Protein AF-A0A3B8QAI0-F1 (afdb_monomer_lite)

Radius of gyration: 18.41 Å; chains: 1; bounding box: 46×29×52 Å

Sequence (180 aa):
VVPTPAHDTVGGPPAALEAAANTSLQLIPGIEVSSTHEGAEYHILGYFVDPQSDAIQAHGRHAVGGRESRMDQMVDRLRRQGLLIEMSDVLDAAGPDRSAIARPHLARALVVKGHASSVVDAFDRLIGDGHPAYVPTGLATPEEAIGLILEAGGTPVWAHPPMHVLTRLLPTFIGAGLKG

Secondary structure (DSSP, 8-state):
-EEEEEETB-S--HHHHHHHTTSSPPEEEEEEEEEEETTEEEEEEEES--TT-HHHHHHHHHHHHHHHHHHHHHHHHHHHTT----HHHHHHHH-TT-SS--HHHHHHHHHHTTS-SSHHHHIIIIISTTSTT-----PBPHHHHHHHHHHTT-EEEEES--HHHHHHHHHHHHHHT---

Foldseek 3Di:
DDEAADELAWDHDVVVVVVCVPDPDDYWIKYWAWADDPRDIWIKIWTNFARPFPLSVVSSVCLQVLQLVLVQQLQVQCVVVVQPDDVVLLVVQCDDPHPHGDLLSVLSSCCVSVVAVHSVRCQVARAHPPHRSDDDSPGHHLLVVLVSSVSRVTAIETPPDDPVCCVVCVVVNVVSPHDD

pLDDT: mean 88.11, std 11.82, range [47.5, 98.12]

Structure (mmCIF, N/CA/C/O backbone):
data_AF-A0A3B8QAI0-F1
#
_entry.id   AF-A0A3B8QAI0-F1
#
loop_
_atom_site.group_PDB
_atom_site.id
_atom_site.type_symbol
_atom_site.label_atom_id
_atom_site.label_alt_id
_atom_site.label_comp_id
_atom_site.label_asym_id
_atom_site.label_entity_id
_atom_site.label_seq_id
_atom_site.pdbx_PDB_ins_code
_atom_site.Cartn_x
_atom_site.Cartn_y
_atom_site.Cartn_z
_atom_site.occupancy
_atom_site.B_iso_or_equiv
_atom_site.auth_seq_id
_atom_site.auth_comp_id
_atom_site.auth_asym_id
_atom_site.auth_atom_id
_atom_site.pdbx_PDB_model_num
ATOM 1 N N . VAL A 1 1 ? -3.763 10.019 22.043 1.00 53.78 1 VAL A N 1
ATOM 2 C CA . VAL A 1 1 ? -3.902 8.696 21.407 1.00 53.78 1 VAL A CA 1
ATOM 3 C C . VAL A 1 1 ? -3.340 8.801 20.004 1.00 53.78 1 VAL A C 1
ATOM 5 O O . VAL A 1 1 ? -3.741 9.724 19.304 1.00 53.78 1 VAL A O 1
ATOM 8 N N . VAL A 1 2 ? -2.373 7.964 19.635 1.00 47.50 2 VAL A N 1
ATOM 9 C CA . VAL A 1 2 ? -1.714 8.030 18.319 1.00 47.50 2 VAL A CA 1
ATOM 10 C C . VAL A 1 2 ? -2.082 6.774 17.524 1.00 47.50 2 VAL A C 1
ATOM 12 O O . VAL A 1 2 ? -1.787 5.671 17.990 1.00 47.50 2 VAL A O 1
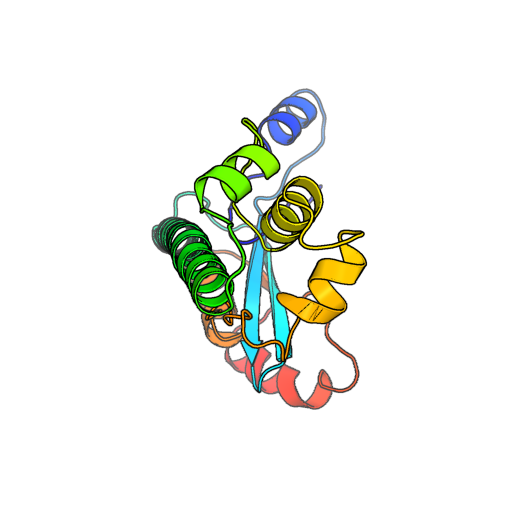ATOM 15 N N . PRO A 1 3 ? -2.753 6.907 16.367 1.00 52.88 3 PRO A N 1
ATOM 16 C CA . PRO A 1 3 ? -2.982 5.786 15.470 1.00 52.88 3 PRO A CA 1
ATOM 17 C C . PRO A 1 3 ? -1.701 5.456 14.695 1.00 52.88 3 PRO A C 1
ATOM 19 O O . PRO A 1 3 ? -1.033 6.355 14.189 1.00 52.88 3 PRO A O 1
ATOM 22 N N . THR A 1 4 ? -1.378 4.169 14.572 1.00 51.38 4 THR A N 1
ATOM 23 C CA . THR A 1 4 ? -0.242 3.685 13.767 1.00 51.38 4 THR A CA 1
ATOM 24 C C . THR A 1 4 ? -0.710 2.662 12.726 1.00 51.38 4 THR A C 1
ATOM 26 O O . THR A 1 4 ? -0.396 1.477 12.860 1.00 51.38 4 THR A O 1
ATOM 29 N N . PRO A 1 5 ? -1.520 3.066 11.734 1.00 54.25 5 PRO A N 1
ATOM 30 C CA . PRO A 1 5 ? -1.862 2.188 10.628 1.00 54.25 5 PRO A CA 1
ATOM 31 C C . PRO A 1 5 ? -0.608 1.920 9.790 1.00 54.25 5 PRO A C 1
ATOM 33 O O . PRO A 1 5 ? 0.120 2.846 9.429 1.00 54.25 5 PRO A O 1
ATOM 36 N N . ALA A 1 6 ? -0.334 0.645 9.532 1.00 59.66 6 ALA A N 1
ATOM 37 C CA . ALA A 1 6 ? 0.696 0.204 8.603 1.00 59.66 6 ALA A CA 1
ATOM 38 C C . ALA A 1 6 ? 0.036 -0.435 7.373 1.00 59.66 6 ALA A C 1
ATOM 40 O O . ALA A 1 6 ? -1.066 -0.979 7.467 1.00 59.66 6 ALA A O 1
ATOM 41 N N . HIS A 1 7 ? 0.709 -0.365 6.222 1.00 57.00 7 HIS A N 1
ATOM 42 C CA . HIS A 1 7 ? 0.204 -0.943 4.975 1.00 57.00 7 HIS A CA 1
ATOM 43 C C . HIS A 1 7 ? 0.155 -2.471 5.042 1.00 57.00 7 HIS A C 1
ATOM 45 O O . HIS A 1 7 ? 1.199 -3.134 5.045 1.00 57.00 7 HIS A O 1
ATOM 51 N N . ASP A 1 8 ? -1.061 -3.012 5.007 1.00 55.28 8 ASP A N 1
ATOM 52 C CA . ASP A 1 8 ? -1.383 -4.440 4.975 1.00 55.28 8 ASP A CA 1
ATOM 53 C C . ASP A 1 8 ? -0.788 -5.254 6.152 1.00 55.28 8 ASP A C 1
ATOM 55 O O . ASP A 1 8 ? -0.644 -6.476 6.073 1.00 55.28 8 ASP A O 1
ATOM 59 N N . THR A 1 9 ? -0.430 -4.592 7.261 1.00 55.62 9 THR A N 1
ATOM 60 C CA . THR A 1 9 ? 0.051 -5.219 8.505 1.00 55.62 9 THR A CA 1
ATOM 61 C C . THR A 1 9 ? -0.545 -4.538 9.737 1.00 55.62 9 THR A C 1
ATOM 63 O O . THR A 1 9 ? -0.864 -3.350 9.718 1.00 55.62 9 THR A O 1
ATOM 66 N N . VAL A 1 10 ? -0.700 -5.296 10.830 1.00 57.59 10 VAL A N 1
ATOM 67 C CA . VAL A 1 10 ? -1.147 -4.765 12.128 1.00 57.59 10 VAL A CA 1
ATOM 68 C C . VAL A 1 10 ? 0.018 -4.713 13.104 1.00 57.59 10 VAL A C 1
ATOM 70 O O . VAL A 1 10 ? 0.771 -5.674 13.249 1.00 57.59 10 VAL A O 1
ATOM 73 N N . GLY A 1 11 ? 0.104 -3.596 13.821 1.00 55.88 11 GLY A N 1
ATOM 74 C CA . GLY A 1 11 ? 1.093 -3.348 14.860 1.00 55.88 11 GLY A CA 1
ATOM 75 C C . GLY A 1 11 ? 1.924 -2.129 14.501 1.00 55.88 11 GLY A C 1
ATOM 76 O O . GLY A 1 11 ? 2.554 -2.081 13.446 1.00 55.88 11 GLY A O 1
ATOM 77 N N . GLY A 1 12 ? 1.928 -1.127 15.383 1.00 55.75 12 GLY A N 1
ATOM 78 C CA . GLY A 1 12 ? 2.926 -0.068 15.289 1.00 55.75 12 GLY A CA 1
ATOM 79 C C . GLY A 1 12 ? 4.326 -0.692 15.326 1.00 55.75 12 GLY A C 1
ATOM 80 O O . GLY A 1 12 ? 4.498 -1.745 15.950 1.00 55.75 12 GLY A O 1
ATOM 81 N N . PRO A 1 13 ? 5.330 -0.088 14.669 1.00 59.25 13 PRO A N 1
ATOM 82 C CA . PRO A 1 13 ? 6.688 -0.619 14.709 1.00 59.25 13 PRO A CA 1
ATOM 83 C C . PRO A 1 13 ? 7.107 -0.839 16.174 1.00 59.25 13 PRO A C 1
ATOM 85 O O . PRO A 1 13 ? 6.730 -0.021 17.015 1.00 59.25 13 PRO A O 1
ATOM 88 N N . PRO A 1 14 ? 7.876 -1.891 16.515 1.00 65.56 14 PRO A N 1
ATOM 89 C CA . PRO A 1 14 ? 8.337 -2.128 17.888 1.00 65.56 14 PRO A CA 1
ATOM 90 C C . PRO A 1 14 ? 8.920 -0.871 18.550 1.00 65.56 14 PRO A C 1
ATOM 92 O O . PRO A 1 14 ? 8.619 -0.577 19.701 1.00 65.56 14 PRO A O 1
ATOM 95 N N . ALA A 1 15 ? 9.615 -0.044 17.764 1.00 69.06 15 ALA A N 1
ATOM 96 C CA . ALA A 1 15 ? 10.111 1.266 18.172 1.00 69.06 15 ALA A CA 1
ATOM 97 C C . ALA A 1 15 ? 9.018 2.239 18.669 1.00 69.06 15 ALA A C 1
ATOM 99 O O . ALA A 1 15 ? 9.260 3.011 19.591 1.00 69.06 15 ALA A O 1
ATOM 100 N N . ALA A 1 16 ? 7.813 2.223 18.090 1.00 69.94 16 ALA A N 1
ATOM 101 C CA . ALA A 1 16 ? 6.687 3.036 18.551 1.00 69.94 16 ALA A CA 1
ATOM 102 C C . ALA A 1 16 ? 6.134 2.531 19.892 1.00 69.94 16 ALA A C 1
ATOM 104 O O . ALA A 1 16 ? 5.854 3.346 20.770 1.00 69.94 16 ALA A O 1
ATOM 105 N N . LEU A 1 17 ? 6.019 1.209 20.072 1.00 72.25 17 LEU A N 1
ATOM 106 C CA . LEU A 1 17 ? 5.613 0.606 21.348 1.00 72.25 17 LEU A CA 1
ATOM 107 C C . LEU A 1 17 ? 6.628 0.924 22.454 1.00 72.25 17 LEU A C 1
ATOM 109 O O . LEU A 1 17 ? 6.241 1.365 23.535 1.00 72.25 17 LEU A O 1
ATOM 113 N N . GLU A 1 18 ? 7.920 0.773 22.162 1.00 78.75 18 GLU A N 1
ATOM 114 C CA . GLU A 1 18 ? 9.013 1.120 23.075 1.00 78.75 18 GLU A CA 1
ATOM 115 C C . GLU A 1 18 ? 9.019 2.612 23.425 1.00 78.75 18 GLU A C 1
ATOM 117 O O . GLU A 1 18 ? 9.116 2.972 24.599 1.00 78.75 18 GLU A O 1
ATOM 122 N N . ALA A 1 19 ? 8.851 3.490 22.431 1.00 81.00 19 ALA A N 1
ATOM 123 C CA . ALA A 1 19 ? 8.798 4.933 22.651 1.00 81.00 19 ALA A CA 1
ATOM 124 C C . ALA A 1 19 ? 7.593 5.355 23.509 1.00 81.00 19 ALA A C 1
ATOM 126 O O . ALA A 1 19 ? 7.690 6.309 24.282 1.00 81.00 19 ALA A O 1
ATOM 127 N N . ALA A 1 20 ? 6.462 4.652 23.397 1.00 81.56 20 ALA A N 1
ATOM 128 C CA . ALA A 1 20 ? 5.258 4.950 24.165 1.00 81.56 20 ALA A CA 1
ATOM 129 C C . ALA A 1 20 ? 5.289 4.391 25.598 1.00 81.56 20 ALA A C 1
ATOM 131 O O . ALA A 1 20 ? 4.638 4.972 26.467 1.00 81.56 20 ALA A O 1
ATOM 132 N N . ALA A 1 21 ? 6.052 3.322 25.862 1.00 79.75 21 ALA A N 1
ATOM 133 C CA . ALA A 1 21 ? 6.010 2.539 27.105 1.00 79.75 21 ALA A CA 1
ATOM 134 C C . ALA A 1 21 ? 6.182 3.357 28.400 1.00 79.75 21 ALA A C 1
ATOM 136 O O . ALA A 1 21 ? 5.602 3.011 29.426 1.00 79.75 21 ALA A O 1
ATOM 137 N N . ASN A 1 22 ? 6.943 4.455 28.352 1.00 84.25 22 ASN A N 1
ATOM 138 C CA . ASN A 1 22 ? 7.212 5.325 29.506 1.00 84.25 22 ASN A CA 1
ATOM 139 C C . ASN A 1 22 ? 6.511 6.690 29.411 1.00 84.25 22 ASN A C 1
ATOM 141 O O . ASN A 1 22 ? 6.941 7.665 30.026 1.00 84.25 22 ASN A O 1
ATOM 145 N N . THR A 1 23 ? 5.447 6.784 28.616 1.00 88.44 23 THR A N 1
ATOM 146 C CA . THR A 1 23 ? 4.692 8.024 28.404 1.00 88.44 23 THR A CA 1
ATOM 147 C C . THR A 1 23 ? 3.212 7.823 28.722 1.00 88.44 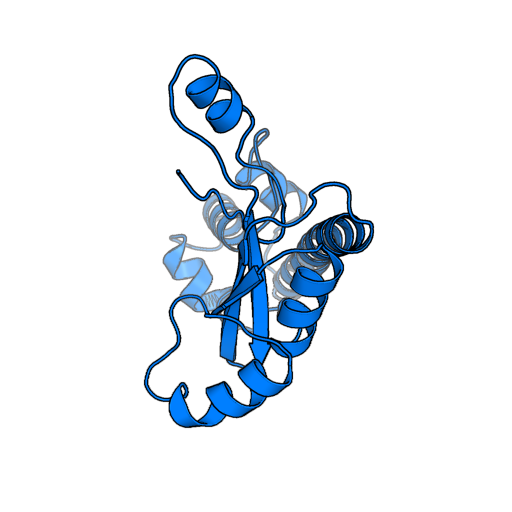23 THR A C 1
ATOM 149 O O . THR A 1 23 ? 2.732 6.705 28.870 1.00 88.44 23 THR A O 1
ATOM 152 N N . SER A 1 24 ? 2.451 8.916 28.793 1.00 89.00 24 SER A N 1
ATOM 153 C CA . SER A 1 24 ? 0.984 8.863 28.860 1.00 89.00 24 SER A CA 1
ATOM 154 C C . SER A 1 24 ? 0.325 8.597 27.497 1.00 89.00 24 SER A C 1
ATOM 156 O O . SER A 1 24 ? -0.902 8.660 27.377 1.00 89.00 24 SER A O 1
ATOM 158 N N . LEU A 1 25 ? 1.114 8.333 26.448 1.00 85.25 25 LEU A N 1
ATOM 159 C CA . LEU A 1 25 ? 0.595 8.073 25.114 1.00 85.25 25 LEU A CA 1
ATOM 160 C C . LEU A 1 25 ? -0.008 6.672 25.042 1.00 85.25 25 LEU A C 1
ATOM 162 O O . LEU A 1 25 ? 0.650 5.668 25.285 1.00 85.25 25 LEU A O 1
ATOM 166 N N . GLN A 1 26 ? -1.267 6.620 24.625 1.00 80.88 26 GLN A N 1
ATOM 167 C CA . GLN A 1 26 ? -1.920 5.384 24.213 1.00 80.88 26 GLN A CA 1
ATOM 168 C C . GLN A 1 26 ? -1.775 5.205 22.703 1.00 80.88 26 GLN A C 1
ATOM 170 O O . GLN A 1 26 ? -2.082 6.125 21.932 1.00 80.88 26 GLN A O 1
ATOM 175 N N . LEU A 1 27 ? -1.335 4.017 22.301 1.00 80.88 27 LEU A N 1
ATOM 176 C CA . LEU A 1 27 ? -1.284 3.582 20.911 1.00 80.88 27 LEU A CA 1
ATOM 177 C C . LEU A 1 27 ? -2.535 2.770 20.589 1.00 80.88 27 LEU A C 1
ATOM 179 O O . LEU A 1 27 ? -2.926 1.901 21.367 1.00 80.88 27 LEU A O 1
ATOM 183 N N . ILE A 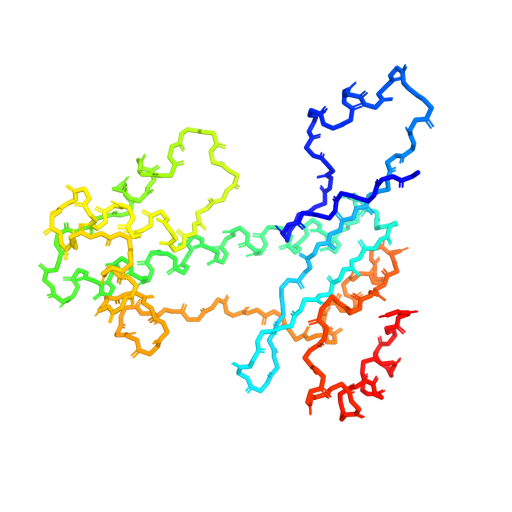1 28 ? -3.155 3.060 19.446 1.00 84.88 28 ILE A N 1
ATOM 184 C CA . ILE A 1 28 ? -4.260 2.253 18.919 1.00 84.88 28 ILE A CA 1
ATOM 185 C C . ILE A 1 28 ? -3.710 1.346 17.817 1.00 84.88 28 ILE A C 1
ATOM 187 O O . ILE A 1 28 ? -3.114 1.869 16.868 1.00 84.88 28 ILE A O 1
ATOM 191 N N . PRO A 1 29 ? -3.949 0.022 17.889 1.00 84.88 29 PRO A N 1
ATOM 192 C CA . PRO A 1 29 ? -3.703 -0.875 16.770 1.00 84.88 29 PRO A CA 1
ATOM 193 C C . PRO A 1 29 ? -4.462 -0.404 15.532 1.00 84.88 29 PRO A C 1
ATOM 195 O O . PRO A 1 29 ? -5.675 -0.178 15.583 1.00 84.88 29 PRO A O 1
ATOM 198 N N . GLY A 1 30 ? -3.738 -0.251 14.430 1.00 89.19 30 GLY A N 1
ATOM 199 C CA . GLY A 1 30 ? -4.313 0.142 13.158 1.00 89.19 30 GLY A CA 1
ATOM 200 C C . GLY A 1 30 ? -3.755 -0.671 12.001 1.00 89.19 30 GLY A C 1
ATOM 201 O O . GLY A 1 30 ? -2.643 -1.190 12.087 1.00 89.19 30 GLY A O 1
ATOM 202 N N . ILE A 1 31 ? -4.525 -0.730 10.921 1.00 88.44 31 ILE A N 1
ATOM 203 C CA . ILE A 1 31 ? -4.118 -1.234 9.607 1.00 88.44 31 ILE A CA 1
ATOM 204 C C . ILE A 1 31 ? -4.614 -0.276 8.531 1.00 88.44 31 ILE A C 1
ATOM 206 O O . ILE A 1 31 ? -5.664 0.342 8.686 1.00 88.44 31 ILE A O 1
ATOM 210 N N . GLU A 1 32 ? -3.868 -0.157 7.446 1.00 91.31 32 GLU A N 1
ATOM 211 C CA . GLU A 1 32 ? -4.351 0.409 6.193 1.00 91.31 32 GLU A CA 1
ATOM 212 C C . GLU A 1 32 ? -4.409 -0.714 5.162 1.00 91.31 32 GLU A C 1
ATOM 214 O O . GLU A 1 32 ? -3.378 -1.300 4.832 1.00 91.31 32 GLU A O 1
ATOM 219 N N . VAL A 1 33 ? -5.615 -1.036 4.697 1.00 90.69 33 VAL A N 1
ATOM 220 C CA . VAL A 1 33 ? -5.845 -2.089 3.705 1.00 90.69 33 VAL A CA 1
ATOM 221 C C . VAL A 1 33 ? -5.966 -1.437 2.335 1.00 90.69 33 VAL A C 1
ATOM 223 O O . VAL A 1 33 ? -6.899 -0.663 2.086 1.00 90.69 33 VAL A O 1
ATOM 226 N N . SER A 1 34 ? -5.026 -1.748 1.444 1.00 88.94 34 SER A N 1
ATOM 227 C CA . SER A 1 34 ? -5.101 -1.310 0.052 1.00 88.94 34 SER A CA 1
ATOM 228 C C . SER A 1 34 ? -6.158 -2.122 -0.702 1.00 88.94 34 SER A C 1
ATOM 230 O O . SER A 1 34 ? -6.171 -3.353 -0.662 1.00 88.94 34 SER A O 1
ATOM 232 N N . SER A 1 35 ? -7.048 -1.429 -1.411 1.00 91.00 35 SER A N 1
ATOM 233 C CA . SER A 1 35 ? -8.153 -2.030 -2.160 1.00 91.00 35 SER A CA 1
ATOM 234 C C . SER A 1 35 ? -8.300 -1.408 -3.548 1.00 91.00 35 SER A C 1
ATOM 236 O O . SER A 1 35 ? -7.804 -0.310 -3.801 1.00 91.00 35 SER A O 1
ATOM 238 N N . THR A 1 36 ? -8.980 -2.098 -4.460 1.00 89.75 36 THR A N 1
ATOM 239 C CA . THR A 1 36 ? -9.260 -1.606 -5.815 1.00 89.75 36 THR A CA 1
ATOM 240 C C . THR A 1 36 ? -10.719 -1.765 -6.192 1.00 89.75 36 THR A C 1
ATOM 242 O O . THR A 1 36 ? -11.319 -2.812 -5.967 1.00 89.75 36 THR A O 1
ATOM 245 N N . HIS A 1 37 ? -11.275 -0.742 -6.834 1.00 88.56 37 HIS A N 1
ATOM 246 C CA . HIS A 1 37 ? -12.615 -0.774 -7.410 1.00 88.56 37 HIS A CA 1
ATOM 247 C C . HIS A 1 37 ? -12.617 -0.002 -8.733 1.00 88.56 37 HIS A C 1
ATOM 249 O O . HIS A 1 37 ? -12.045 1.080 -8.821 1.00 88.56 37 HIS A O 1
ATOM 255 N N . GLU A 1 38 ? -13.207 -0.580 -9.786 1.00 86.50 38 GLU A N 1
ATOM 256 C CA . GLU A 1 38 ? -13.252 0.017 -11.139 1.00 86.50 38 GLU A CA 1
ATOM 257 C C . GLU A 1 38 ? -11.875 0.472 -11.684 1.00 86.50 38 GLU A C 1
ATOM 259 O O . GLU A 1 38 ? -11.775 1.421 -12.457 1.00 86.50 38 GLU A O 1
ATOM 264 N N . GLY A 1 39 ? -10.792 -0.207 -11.288 1.00 80.62 39 GLY A N 1
ATOM 265 C CA . GLY A 1 39 ? -9.427 0.123 -11.715 1.00 80.62 39 GLY A CA 1
ATOM 266 C C . GLY A 1 39 ? -8.776 1.297 -10.974 1.00 80.62 39 GLY A C 1
ATOM 267 O O . GLY A 1 39 ? -7.650 1.655 -11.306 1.00 80.62 39 GLY A O 1
ATOM 268 N N . ALA A 1 40 ? -9.444 1.870 -9.971 1.00 83.94 40 ALA A N 1
ATOM 269 C CA . ALA A 1 40 ? -8.881 2.868 -9.067 1.00 83.94 40 ALA A CA 1
ATOM 270 C C . ALA A 1 40 ? -8.553 2.251 -7.699 1.00 83.94 40 ALA A C 1
ATOM 272 O O . ALA A 1 40 ? -9.264 1.363 -7.222 1.00 83.94 40 ALA A O 1
ATOM 273 N N . GLU A 1 41 ? -7.478 2.731 -7.072 1.00 88.00 41 GLU A N 1
ATOM 274 C CA . GLU A 1 41 ? -7.076 2.327 -5.723 1.00 88.00 41 GLU A CA 1
ATOM 275 C C . GLU A 1 41 ? -7.806 3.159 -4.657 1.00 88.00 41 GLU A C 1
ATOM 277 O O . GLU A 1 41 ? -7.952 4.379 -4.771 1.00 88.00 41 GLU A O 1
ATOM 282 N N . TYR A 1 42 ? -8.250 2.481 -3.602 1.00 92.56 42 TYR A N 1
ATOM 283 C CA . TYR A 1 42 ? -8.903 3.056 -2.430 1.00 92.56 42 TYR A CA 1
ATOM 284 C C . TYR A 1 42 ? -8.312 2.426 -1.175 1.00 92.56 42 TYR A C 1
ATOM 286 O O . TYR A 1 42 ? -8.027 1.229 -1.155 1.00 92.56 42 TYR A O 1
ATOM 294 N N . HIS A 1 43 ? -8.135 3.205 -0.114 1.00 94.00 43 HIS A N 1
ATOM 295 C CA . HIS A 1 43 ? -7.557 2.702 1.129 1.00 94.00 43 HIS A CA 1
ATOM 296 C C . HIS A 1 43 ? -8.584 2.769 2.252 1.00 94.00 43 HIS A C 1
ATOM 298 O O . HIS A 1 43 ? -9.249 3.792 2.437 1.00 94.00 43 HIS A O 1
ATOM 304 N N . ILE A 1 44 ? -8.705 1.676 3.003 1.00 96.31 44 ILE A N 1
ATOM 305 C CA . ILE A 1 44 ? -9.568 1.603 4.180 1.00 96.31 44 ILE A CA 1
ATOM 306 C C . ILE A 1 44 ? -8.676 1.474 5.413 1.00 96.31 44 ILE A C 1
ATOM 308 O O . ILE A 1 44 ? -7.904 0.525 5.548 1.00 96.31 44 ILE A O 1
ATOM 312 N N . LEU A 1 45 ? -8.780 2.446 6.315 1.00 96.06 45 LEU A N 1
ATOM 313 C CA . LEU A 1 45 ? -8.144 2.410 7.624 1.00 96.06 45 LEU A CA 1
ATOM 314 C C . LEU A 1 45 ? -8.998 1.565 8.563 1.00 96.06 45 LEU A C 1
ATOM 316 O O . LEU A 1 45 ? -10.199 1.786 8.685 1.00 96.06 45 LEU A O 1
ATOM 320 N N . GLY A 1 46 ? -8.379 0.620 9.256 1.00 95.19 46 GLY A N 1
ATOM 321 C CA . GLY A 1 46 ? -8.983 -0.114 10.356 1.00 95.19 46 GLY A CA 1
ATOM 322 C C . GLY A 1 46 ? -8.374 0.331 11.671 1.00 95.19 46 GLY A C 1
ATOM 323 O O . GLY A 1 46 ? -7.170 0.193 11.858 1.00 95.19 46 GLY A O 1
ATOM 324 N N . TYR A 1 47 ? -9.190 0.840 12.591 1.00 93.75 47 TYR A N 1
ATOM 325 C CA . TYR A 1 47 ? -8.765 1.174 13.954 1.00 93.75 47 TYR A CA 1
ATOM 326 C C . TYR A 1 47 ? -9.272 0.150 14.963 1.00 93.75 47 TYR A C 1
ATOM 328 O O . TYR A 1 47 ? -10.354 -0.397 14.781 1.00 93.75 47 TYR A O 1
ATOM 336 N N . PHE A 1 48 ? -8.529 -0.059 16.053 1.00 92.38 48 PHE A N 1
ATOM 337 C CA . PHE A 1 48 ? -8.881 -1.000 17.128 1.00 92.38 48 PHE A CA 1
ATOM 338 C C . PHE A 1 48 ? -9.010 -2.460 16.669 1.00 92.38 48 PHE A C 1
ATOM 340 O O . PHE A 1 48 ? -9.689 -3.252 17.312 1.00 92.38 48 PHE A O 1
ATOM 347 N N . VAL A 1 49 ? -8.356 -2.813 15.562 1.00 90.81 49 VAL A N 1
ATOM 348 C CA . VAL A 1 49 ? -8.300 -4.194 15.073 1.00 90.81 49 VAL A CA 1
ATOM 349 C C . VAL A 1 49 ? -7.535 -5.080 16.054 1.00 90.81 49 VAL A C 1
ATOM 351 O O . VAL A 1 49 ? -6.521 -4.651 16.609 1.00 90.81 49 VAL A O 1
ATOM 354 N N . ASP A 1 50 ? -7.983 -6.320 16.237 1.00 89.00 50 ASP A N 1
ATOM 355 C CA . ASP A 1 50 ? -7.228 -7.341 16.959 1.00 89.00 50 ASP A CA 1
ATOM 356 C C . ASP A 1 50 ? -6.072 -7.859 16.076 1.00 89.00 50 ASP A C 1
ATOM 358 O O . ASP A 1 50 ? -6.322 -8.545 15.072 1.00 89.00 50 ASP A O 1
ATOM 362 N N . PRO A 1 51 ? -4.798 -7.581 16.435 1.00 84.12 51 PRO A N 1
ATOM 363 C CA . PRO A 1 51 ? -3.637 -8.062 15.687 1.00 84.12 51 PRO A CA 1
ATOM 364 C C . PRO A 1 51 ? -3.522 -9.589 15.649 1.00 84.12 51 PRO A C 1
ATOM 366 O O . PRO A 1 51 ? -2.799 -10.127 14.811 1.00 84.12 51 PRO A O 1
ATOM 369 N N . GLN A 1 52 ? -4.166 -10.285 16.588 1.00 86.31 52 GLN A N 1
ATOM 370 C CA . GLN A 1 52 ? -4.144 -11.741 16.696 1.00 86.31 52 GLN A CA 1
ATOM 371 C C . GLN A 1 52 ? -5.336 -12.406 16.000 1.00 86.31 52 GLN A C 1
ATOM 373 O O . GLN A 1 52 ? -5.400 -13.632 15.982 1.00 86.31 52 GLN A O 1
ATOM 378 N N . SER A 1 53 ? -6.252 -11.638 15.399 1.00 90.62 53 SER A N 1
ATOM 379 C CA . SER A 1 53 ? -7.367 -12.233 14.660 1.00 90.62 53 SER A CA 1
ATOM 380 C C . SER A 1 53 ? -6.878 -13.022 13.442 1.00 90.62 53 SER A C 1
ATOM 382 O O . SER A 1 53 ? -5.972 -12.599 12.712 1.00 90.62 53 SER A O 1
ATOM 384 N N . ASP A 1 54 ? -7.521 -14.162 13.187 1.00 89.75 54 ASP A N 1
ATOM 385 C CA . ASP A 1 54 ? -7.202 -15.023 12.043 1.00 89.75 54 ASP A CA 1
ATOM 386 C C . ASP A 1 54 ? -7.322 -14.274 10.710 1.00 89.75 54 ASP A C 1
ATOM 388 O O . ASP A 1 54 ? -6.514 -14.492 9.806 1.00 89.75 54 ASP A O 1
ATOM 392 N N . ALA A 1 55 ? -8.285 -13.353 10.617 1.00 88.31 55 ALA A N 1
ATOM 393 C CA . ALA A 1 55 ? -8.537 -12.514 9.453 1.00 88.31 55 ALA A CA 1
ATOM 394 C C . ALA A 1 55 ? -7.322 -11.626 9.120 1.00 88.31 55 ALA A C 1
ATOM 396 O O . ALA A 1 55 ? -6.791 -11.682 8.007 1.00 88.31 55 ALA A O 1
ATOM 397 N N . ILE A 1 56 ? -6.801 -10.886 10.106 1.00 86.31 56 ILE A N 1
ATOM 398 C CA . ILE A 1 56 ? -5.595 -10.055 9.953 1.00 86.31 56 ILE A CA 1
ATOM 399 C C . ILE A 1 56 ? -4.373 -10.901 9.603 1.00 86.31 56 ILE A C 1
ATOM 401 O O . ILE A 1 56 ? -3.611 -10.559 8.697 1.00 86.31 56 ILE A O 1
ATOM 405 N N . GLN A 1 57 ? -4.181 -12.018 10.303 1.00 85.75 57 GLN A N 1
ATOM 406 C CA . GLN A 1 57 ? -3.036 -12.897 10.083 1.00 85.75 57 GLN A CA 1
ATOM 407 C C . GLN A 1 57 ? -3.068 -13.523 8.679 1.00 85.75 57 GLN A C 1
ATOM 409 O O . GLN A 1 57 ? -2.035 -13.630 8.014 1.00 85.75 57 GLN A O 1
ATOM 414 N N . ALA A 1 58 ? -4.250 -13.920 8.199 1.00 85.12 58 ALA A N 1
ATOM 415 C CA . ALA A 1 58 ? -4.443 -14.432 6.847 1.00 85.12 58 ALA A CA 1
ATOM 416 C C . ALA A 1 58 ? -4.196 -13.355 5.786 1.00 85.12 58 ALA A C 1
ATOM 418 O O . ALA A 1 58 ? -3.469 -13.617 4.825 1.00 85.12 58 ALA A O 1
ATOM 419 N N . HIS A 1 59 ? -4.728 -12.147 5.987 1.00 85.50 59 HIS A N 1
ATOM 420 C CA . HIS A 1 59 ? -4.506 -11.021 5.087 1.00 85.50 59 HIS A CA 1
ATOM 421 C C . HIS A 1 59 ? -3.020 -10.664 4.980 1.00 85.50 59 HIS A C 1
ATOM 423 O O . HIS A 1 59 ? -2.498 -10.587 3.871 1.00 85.50 59 HIS A O 1
ATOM 429 N N . GLY A 1 60 ? -2.308 -10.554 6.106 1.00 79.62 60 GLY A N 1
ATOM 430 C CA . GLY A 1 60 ? -0.872 -10.266 6.110 1.00 79.62 60 GLY A CA 1
ATOM 431 C C . GLY A 1 60 ? -0.056 -11.315 5.345 1.00 79.62 60 GLY A C 1
ATOM 432 O O . GLY A 1 60 ? 0.793 -10.966 4.524 1.00 79.62 60 GLY A O 1
ATOM 433 N N . ARG A 1 61 ? -0.352 -12.611 5.536 1.00 77.38 61 ARG A N 1
ATOM 434 C CA . ARG A 1 61 ? 0.293 -13.693 4.764 1.00 77.38 61 ARG A CA 1
ATOM 435 C C . ARG A 1 61 ? 0.009 -13.581 3.267 1.00 77.38 61 ARG A C 1
ATOM 437 O O . ARG A 1 61 ? 0.923 -13.756 2.462 1.00 77.38 61 ARG A O 1
ATOM 444 N N . HIS A 1 62 ? -1.237 -13.292 2.898 1.00 78.00 62 HIS A N 1
ATOM 445 C CA . HIS A 1 62 ? -1.631 -13.137 1.502 1.00 78.00 62 HIS A CA 1
ATOM 446 C C . HIS A 1 62 ? -0.963 -11.919 0.855 1.00 78.00 62 HIS A C 1
ATOM 448 O O . HIS A 1 62 ? -0.405 -12.037 -0.233 1.00 78.00 62 HIS A O 1
ATOM 454 N N . ALA A 1 63 ? -0.938 -10.778 1.546 1.00 76.06 63 ALA A N 1
ATOM 455 C CA . ALA A 1 63 ? -0.312 -9.551 1.072 1.00 76.06 63 AL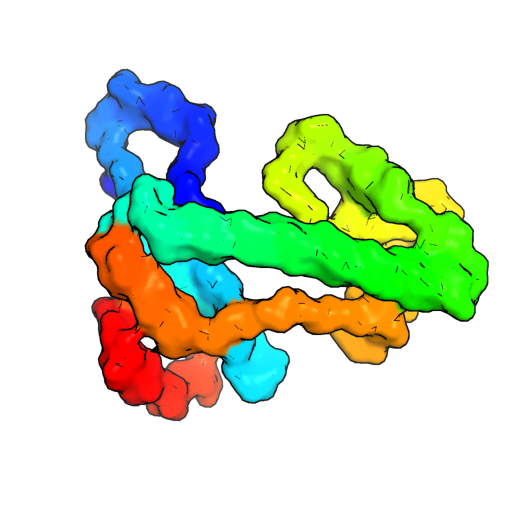A A CA 1
ATOM 456 C C . ALA A 1 63 ? 1.198 -9.731 0.850 1.00 76.06 63 ALA A C 1
ATOM 458 O O . ALA A 1 63 ? 1.723 -9.325 -0.188 1.00 76.06 63 ALA A O 1
ATOM 459 N N . VAL A 1 64 ? 1.904 -10.390 1.777 1.00 73.31 64 VAL A N 1
ATOM 460 C CA . VAL A 1 64 ? 3.340 -10.680 1.622 1.00 73.31 64 VAL A CA 1
ATOM 461 C C . VAL A 1 64 ? 3.589 -11.633 0.449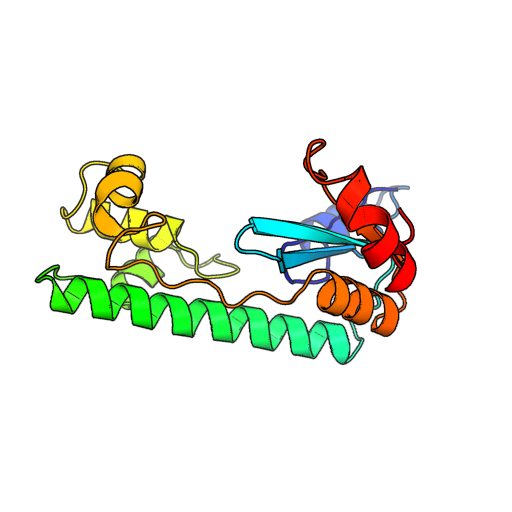 1.00 73.31 64 VAL A C 1
ATOM 463 O O . VAL A 1 64 ? 4.365 -11.294 -0.445 1.00 73.31 64 VAL A O 1
ATOM 466 N N . GLY A 1 65 ? 2.895 -12.776 0.396 1.00 74.25 65 GLY A N 1
ATOM 467 C CA . GLY A 1 65 ? 3.069 -13.749 -0.690 1.00 74.25 65 GLY A CA 1
ATOM 468 C C . GLY A 1 65 ? 2.696 -13.185 -2.067 1.00 74.25 65 GLY A C 1
ATOM 469 O O . GLY A 1 65 ? 3.381 -13.437 -3.060 1.00 74.25 65 GLY A O 1
ATOM 470 N N . GLY A 1 66 ? 1.651 -12.355 -2.126 1.00 81.00 66 GLY A N 1
ATOM 471 C CA . GLY A 1 66 ? 1.233 -11.655 -3.337 1.00 81.00 66 GLY A CA 1
ATOM 472 C C . GLY A 1 66 ? 2.285 -10.664 -3.835 1.00 81.00 66 GLY A C 1
ATOM 473 O O . GLY A 1 66 ? 2.563 -10.620 -5.033 1.00 81.00 66 GLY A O 1
ATOM 474 N N . ARG A 1 67 ? 2.932 -9.910 -2.935 1.00 82.94 67 ARG A N 1
ATOM 475 C CA . ARG A 1 67 ? 3.998 -8.955 -3.293 1.00 82.94 67 ARG A CA 1
ATOM 476 C C . ARG A 1 67 ? 5.216 -9.650 -3.903 1.00 82.94 67 ARG A C 1
ATOM 478 O O . ARG A 1 67 ? 5.738 -9.156 -4.904 1.00 82.94 67 ARG A O 1
ATOM 485 N N . GLU A 1 68 ? 5.642 -10.781 -3.344 1.00 87.12 68 GLU A N 1
ATOM 486 C CA . GLU A 1 68 ? 6.767 -11.561 -3.878 1.00 87.12 68 GLU A CA 1
ATOM 487 C C . GLU A 1 68 ? 6.430 -12.162 -5.245 1.00 87.12 68 GLU A C 1
ATOM 489 O O . GLU A 1 68 ? 7.124 -11.880 -6.222 1.00 87.12 68 GLU A O 1
ATOM 494 N N . SER A 1 69 ? 5.300 -12.870 -5.354 1.00 88.44 69 SER A N 1
ATOM 495 C CA . SER A 1 69 ? 4.859 -13.472 -6.620 1.00 88.44 69 SER A CA 1
ATOM 496 C C . SER A 1 69 ? 4.672 -12.433 -7.728 1.00 88.44 69 SER A C 1
ATOM 498 O O . SER A 1 69 ? 5.053 -12.645 -8.882 1.00 88.44 69 SER A O 1
ATOM 500 N N . ARG A 1 70 ? 4.101 -11.275 -7.392 1.00 90.88 70 ARG A N 1
ATOM 501 C CA . ARG A 1 70 ? 3.966 -10.152 -8.320 1.00 90.88 70 ARG A CA 1
ATOM 502 C C . ARG A 1 70 ? 5.330 -9.648 -8.773 1.00 90.88 70 ARG A C 1
ATOM 504 O O . ARG A 1 70 ? 5.510 -9.370 -9.957 1.00 90.88 70 ARG A O 1
ATOM 511 N N . MET A 1 71 ? 6.276 -9.497 -7.850 1.00 94.88 71 MET A N 1
ATOM 512 C CA . MET A 1 71 ? 7.615 -9.028 -8.181 1.00 94.88 71 MET A CA 1
ATOM 513 C C . MET A 1 71 ? 8.352 -10.019 -9.092 1.00 94.88 71 MET A C 1
ATOM 515 O O . MET A 1 71 ? 8.936 -9.582 -10.083 1.00 94.88 71 MET A O 1
ATOM 519 N N . ASP A 1 72 ? 8.239 -11.327 -8.846 1.00 94.88 72 ASP A N 1
ATOM 520 C CA . ASP A 1 72 ? 8.776 -12.367 -9.737 1.00 94.88 72 ASP A CA 1
ATOM 521 C C . ASP A 1 72 ? 8.234 -12.218 -11.162 1.00 94.88 72 ASP A C 1
ATOM 523 O O . ASP A 1 72 ? 8.993 -12.194 -12.131 1.00 94.88 72 ASP A O 1
ATOM 527 N N . GLN A 1 73 ? 6.920 -12.029 -11.300 1.00 95.88 73 GLN A N 1
ATOM 528 C CA . GLN A 1 73 ? 6.293 -11.817 -12.604 1.00 95.88 73 GLN A CA 1
ATOM 529 C C . GLN A 1 73 ? 6.796 -10.543 -13.300 1.00 95.88 73 GLN A C 1
ATOM 531 O O . GLN A 1 73 ? 6.981 -10.544 -14.519 1.00 95.88 73 GLN A O 1
ATOM 536 N N . MET A 1 74 ? 7.015 -9.451 -12.559 1.00 97.31 74 MET A N 1
ATOM 537 C CA . MET A 1 74 ? 7.569 -8.215 -13.126 1.00 97.31 74 MET A CA 1
ATOM 538 C C . MET A 1 74 ? 9.006 -8.425 -13.620 1.00 97.31 74 MET A C 1
ATOM 540 O O . MET A 1 74 ? 9.326 -8.032 -14.743 1.00 97.31 74 MET A O 1
ATOM 544 N N . VAL A 1 75 ? 9.855 -9.076 -12.818 1.00 97.69 75 VAL A N 1
ATOM 545 C CA . VAL A 1 75 ? 11.242 -9.414 -13.183 1.00 97.69 75 VAL A CA 1
ATOM 546 C C . VAL A 1 75 ? 11.268 -10.291 -14.435 1.00 97.69 75 VAL A C 1
ATOM 548 O O . VAL A 1 75 ? 11.951 -9.972 -15.405 1.00 97.69 75 VAL A O 1
ATOM 551 N N . ASP A 1 76 ? 10.458 -11.342 -14.475 1.00 97.56 76 ASP A N 1
ATOM 552 C CA . ASP A 1 76 ? 10.350 -12.259 -15.609 1.00 97.56 76 ASP A CA 1
ATOM 553 C C . ASP A 1 76 ? 9.874 -11.550 -16.900 1.00 97.56 76 ASP A C 1
ATOM 555 O O . ASP A 1 76 ? 10.402 -11.771 -17.995 1.00 97.56 76 ASP A O 1
ATOM 559 N N . ARG A 1 77 ? 8.939 -10.595 -16.794 1.00 97.81 77 ARG A N 1
ATOM 560 C CA . ARG A 1 77 ? 8.538 -9.742 -17.930 1.00 97.81 77 ARG A CA 1
ATOM 561 C C . ARG A 1 77 ? 9.659 -8.825 -18.419 1.00 97.81 77 ARG A C 1
ATOM 563 O O . ARG A 1 77 ? 9.732 -8.597 -19.626 1.00 97.81 77 ARG A O 1
ATOM 570 N N . LEU A 1 78 ? 10.506 -8.300 -17.534 1.00 97.75 78 LEU A N 1
ATOM 571 C CA . LEU A 1 78 ? 11.677 -7.499 -17.918 1.00 97.75 78 LEU A CA 1
ATOM 572 C C . LEU A 1 78 ? 12.742 -8.374 -18.591 1.00 97.75 78 LEU A C 1
ATOM 574 O O . LEU A 1 78 ? 13.269 -8.001 -19.639 1.00 97.75 78 LEU A O 1
ATOM 578 N N . ARG A 1 79 ? 12.985 -9.580 -18.067 1.00 97.31 79 ARG A N 1
ATOM 579 C CA . ARG A 1 79 ? 13.906 -10.559 -18.667 1.00 97.31 79 ARG A CA 1
ATOM 580 C C . ARG A 1 79 ? 13.492 -10.949 -20.080 1.00 97.31 79 ARG A C 1
ATOM 582 O O . ARG A 1 79 ? 14.327 -10.966 -20.981 1.00 97.31 79 ARG A O 1
ATOM 589 N N . ARG A 1 80 ? 12.196 -11.176 -20.316 1.00 96.69 80 ARG A N 1
ATOM 590 C CA . ARG A 1 80 ? 11.652 -11.418 -21.667 1.00 96.69 80 ARG A CA 1
ATOM 591 C C . ARG A 1 80 ? 11.852 -10.255 -22.641 1.00 96.69 80 ARG A C 1
ATOM 593 O O . ARG A 1 80 ? 11.846 -10.480 -23.846 1.00 96.69 80 ARG A O 1
ATOM 600 N N . GLN A 1 81 ? 12.038 -9.036 -22.141 1.00 95.31 81 GLN A N 1
ATOM 601 C CA . GLN A 1 81 ? 12.361 -7.852 -22.946 1.00 95.31 81 GLN A CA 1
ATOM 602 C C . GLN A 1 81 ? 13.875 -7.679 -23.162 1.00 95.31 81 GLN A C 1
ATOM 604 O O . GLN A 1 81 ? 14.301 -6.699 -23.765 1.00 95.31 81 GLN A O 1
ATOM 609 N N . GLY A 1 82 ? 14.695 -8.622 -22.687 1.00 95.94 82 GLY A N 1
ATOM 610 C CA . GLY A 1 82 ? 16.150 -8.597 -22.826 1.00 95.94 82 GLY A CA 1
ATOM 611 C C . GLY A 1 82 ? 16.881 -7.848 -21.712 1.00 95.94 82 GLY A C 1
ATOM 612 O O . GLY A 1 82 ? 18.099 -7.697 -21.793 1.00 95.94 82 GLY A O 1
ATOM 613 N N . LEU A 1 83 ? 16.182 -7.392 -20.665 1.00 97.12 83 LEU A N 1
ATOM 614 C CA . LEU A 1 83 ? 16.830 -6.742 -19.528 1.00 97.12 83 LEU A CA 1
ATOM 615 C C . LEU A 1 83 ? 17.427 -7.802 -18.600 1.00 97.12 83 LEU A C 1
ATOM 617 O O . LEU A 1 83 ? 16.732 -8.684 -18.098 1.00 97.12 83 LEU A O 1
ATOM 621 N N . LEU A 1 84 ? 18.730 -7.692 -18.352 1.00 96.62 84 LEU A N 1
ATOM 622 C CA . LEU A 1 84 ? 19.457 -8.555 -17.424 1.00 96.62 84 LEU A CA 1
ATOM 623 C C . LEU A 1 84 ? 19.203 -8.094 -15.985 1.00 96.62 84 LEU A C 1
ATOM 625 O O . LEU A 1 84 ? 19.941 -7.254 -15.460 1.00 96.62 84 LEU A O 1
ATOM 629 N N . ILE A 1 85 ? 18.136 -8.614 -15.384 1.00 97.50 85 ILE A N 1
ATOM 630 C CA . ILE A 1 85 ? 17.740 -8.356 -13.999 1.00 97.50 85 ILE A CA 1
ATOM 631 C C . ILE A 1 85 ? 17.156 -9.621 -13.370 1.00 97.50 85 ILE A C 1
ATOM 633 O O . ILE A 1 85 ? 16.411 -10.352 -14.018 1.00 97.50 85 ILE A O 1
ATOM 637 N N . GLU A 1 86 ? 17.494 -9.868 -12.111 1.00 97.19 86 GLU A N 1
ATOM 638 C CA . GLU A 1 86 ? 17.054 -11.024 -11.332 1.00 97.19 86 GLU A CA 1
ATOM 639 C C . GLU A 1 86 ? 16.351 -10.587 -10.045 1.00 97.19 86 GLU A C 1
ATOM 641 O O . GLU A 1 86 ? 16.548 -9.472 -9.558 1.00 97.19 86 GLU A O 1
ATOM 646 N N . MET A 1 87 ? 15.565 -11.484 -9.441 1.00 95.88 87 MET A N 1
ATOM 647 C CA . MET A 1 87 ? 14.935 -11.212 -8.143 1.00 95.88 87 MET A CA 1
ATOM 648 C C . MET A 1 87 ? 15.983 -10.875 -7.070 1.00 95.88 87 MET A C 1
ATOM 650 O O . MET A 1 87 ? 15.757 -9.988 -6.253 1.00 95.88 87 MET A O 1
ATOM 654 N N . SER A 1 88 ? 17.160 -11.509 -7.104 1.00 96.31 88 SER A N 1
ATOM 655 C CA . SER A 1 88 ? 18.259 -11.191 -6.183 1.00 96.31 88 SER A CA 1
ATOM 656 C C . SER A 1 88 ? 18.694 -9.727 -6.265 1.00 96.31 88 SER A C 1
ATOM 658 O O . SER A 1 88 ? 18.909 -9.115 -5.227 1.00 96.31 88 SER A O 1
ATOM 660 N N . ASP A 1 89 ? 18.722 -9.130 -7.464 1.00 97.31 89 ASP A N 1
ATOM 661 C CA . ASP A 1 89 ? 19.060 -7.708 -7.623 1.00 97.31 89 ASP A CA 1
ATOM 662 C C . ASP A 1 89 ? 18.025 -6.814 -6.906 1.00 97.31 89 ASP A C 1
ATOM 664 O O . ASP A 1 89 ? 18.363 -5.781 -6.326 1.00 97.31 89 ASP A O 1
ATOM 668 N N . VAL A 1 90 ? 16.748 -7.217 -6.925 1.00 96.75 90 VAL A N 1
ATOM 669 C CA . VAL A 1 90 ? 15.656 -6.509 -6.236 1.00 96.75 90 VAL A CA 1
ATOM 670 C C . VAL A 1 90 ? 15.775 -6.655 -4.719 1.00 96.75 90 VAL A C 1
ATOM 672 O O . VAL A 1 90 ? 15.555 -5.683 -3.994 1.00 96.75 90 VAL A O 1
ATOM 675 N N . LEU A 1 91 ? 16.127 -7.849 -4.236 1.00 94.06 91 LEU A N 1
ATOM 676 C CA . LEU A 1 91 ? 16.345 -8.123 -2.813 1.00 94.06 91 LEU A CA 1
ATOM 677 C C . LEU A 1 91 ? 17.523 -7.315 -2.262 1.00 94.06 91 LEU A C 1
ATOM 679 O O . LEU A 1 91 ? 17.391 -6.694 -1.206 1.00 94.06 91 LEU A O 1
ATOM 683 N N . ASP A 1 92 ? 18.626 -7.262 -3.006 1.00 95.00 92 ASP A N 1
ATOM 684 C CA . ASP A 1 92 ? 19.807 -6.475 -2.655 1.00 95.00 92 ASP A CA 1
ATOM 685 C C . ASP A 1 92 ? 19.467 -4.979 -2.592 1.00 95.00 92 ASP A C 1
ATOM 687 O O . ASP A 1 92 ? 19.814 -4.295 -1.629 1.00 95.00 92 ASP A O 1
ATOM 691 N N . ALA A 1 93 ? 18.704 -4.474 -3.569 1.00 94.19 93 ALA A N 1
ATOM 692 C CA . ALA A 1 93 ? 18.261 -3.079 -3.603 1.00 94.19 93 ALA A CA 1
ATOM 693 C C . ALA A 1 93 ? 17.255 -2.712 -2.493 1.00 94.19 93 ALA A C 1
ATOM 695 O O . ALA A 1 93 ? 17.125 -1.534 -2.140 1.00 94.19 93 ALA A O 1
ATOM 696 N N . ALA A 1 94 ? 16.519 -3.692 -1.963 1.00 91.69 94 ALA A N 1
ATOM 697 C CA . ALA A 1 94 ? 15.598 -3.506 -0.845 1.00 91.69 94 ALA A CA 1
ATOM 698 C C . ALA A 1 94 ? 16.321 -3.479 0.516 1.00 91.69 94 ALA A C 1
ATOM 700 O O . ALA A 1 94 ? 15.844 -2.827 1.443 1.00 91.69 94 ALA A O 1
ATOM 701 N N . GLY A 1 95 ? 17.478 -4.138 0.623 1.00 89.81 95 GLY A N 1
ATOM 702 C CA . GLY A 1 95 ? 18.304 -4.164 1.827 1.00 89.81 95 GLY A CA 1
ATOM 703 C C . GLY A 1 95 ? 17.860 -5.185 2.891 1.00 89.81 95 GLY A C 1
ATOM 704 O O . GLY A 1 95 ? 16.831 -5.861 2.738 1.00 89.81 95 GLY A O 1
ATOM 705 N N . PRO A 1 96 ? 18.659 -5.331 3.968 1.00 79.94 96 PRO A N 1
ATOM 706 C CA . PRO A 1 96 ? 18.450 -6.338 5.012 1.00 79.94 96 PRO A CA 1
ATOM 707 C C . PRO A 1 96 ? 17.275 -6.016 5.946 1.00 79.94 96 PRO A C 1
ATOM 709 O O . PRO A 1 96 ? 16.600 -6.934 6.395 1.00 79.94 96 PRO A O 1
ATOM 712 N N . ASP A 1 97 ? 16.978 -4.734 6.171 1.00 75.50 97 ASP A N 1
ATOM 713 C CA . ASP A 1 97 ? 15.936 -4.281 7.108 1.00 75.50 97 ASP A CA 1
ATOM 714 C C . ASP A 1 97 ? 14.553 -4.119 6.449 1.00 75.50 97 ASP A C 1
ATOM 716 O O . ASP A 1 97 ? 13.663 -3.448 6.977 1.00 75.50 97 ASP A O 1
ATOM 720 N N . ARG A 1 98 ? 14.357 -4.685 5.251 1.00 76.44 98 ARG A N 1
ATOM 721 C CA . ARG A 1 98 ? 13.103 -4.524 4.509 1.00 76.44 98 ARG A CA 1
ATOM 722 C C . ARG A 1 98 ? 11.953 -5.244 5.217 1.00 76.44 98 ARG A C 1
ATOM 724 O O . ARG A 1 98 ? 12.047 -6.425 5.540 1.00 76.44 98 ARG A O 1
ATOM 731 N N . SER A 1 99 ? 10.824 -4.558 5.360 1.00 67.81 99 SER A N 1
ATOM 732 C CA . SER A 1 99 ? 9.573 -5.172 5.820 1.00 67.81 99 SER A CA 1
ATOM 733 C C . SER A 1 99 ? 8.801 -5.861 4.689 1.00 67.81 99 SER A C 1
ATOM 735 O O . SER A 1 99 ? 8.069 -6.814 4.938 1.00 67.81 99 SER A O 1
ATOM 737 N N . ALA A 1 100 ? 8.957 -5.400 3.441 1.00 77.38 100 ALA A N 1
ATOM 738 C CA . ALA A 1 100 ? 8.325 -5.981 2.257 1.00 77.38 100 ALA A CA 1
ATOM 739 C C . ALA A 1 100 ? 9.051 -5.584 0.961 1.00 77.38 100 ALA A C 1
ATOM 741 O O . ALA A 1 100 ? 9.769 -4.586 0.917 1.00 77.38 100 ALA A O 1
ATOM 742 N N . ILE A 1 101 ? 8.830 -6.337 -0.122 1.00 86.69 101 ILE A N 1
ATOM 743 C CA . ILE A 1 101 ? 9.302 -5.986 -1.470 1.00 86.69 101 ILE A CA 1
ATOM 744 C C . ILE A 1 101 ? 8.242 -5.144 -2.194 1.00 86.69 101 ILE A C 1
ATOM 746 O O . ILE A 1 101 ? 7.055 -5.456 -2.150 1.00 86.69 101 ILE A O 1
ATOM 750 N N . ALA A 1 102 ? 8.669 -4.086 -2.889 1.00 88.56 102 ALA A N 1
ATOM 751 C CA . ALA A 1 102 ? 7.794 -3.175 -3.619 1.00 88.56 102 ALA A CA 1
ATOM 752 C C . ALA A 1 102 ? 8.458 -2.670 -4.912 1.00 88.56 102 ALA A C 1
ATOM 754 O O . ALA A 1 102 ? 9.677 -2.752 -5.077 1.00 88.56 102 ALA A O 1
ATOM 755 N N . ARG A 1 103 ? 7.660 -2.102 -5.832 1.00 92.88 103 ARG A N 1
ATOM 756 C CA . ARG A 1 103 ? 8.135 -1.540 -7.117 1.00 92.88 103 ARG A CA 1
ATOM 757 C C . ARG A 1 103 ? 9.317 -0.567 -6.994 1.00 92.88 103 ARG A C 1
ATOM 759 O O . ARG A 1 103 ? 10.201 -0.648 -7.843 1.00 92.88 103 ARG A O 1
ATOM 766 N N . PRO A 1 104 ? 9.406 0.305 -5.968 1.00 93.81 104 PRO A N 1
ATOM 767 C CA . PRO A 1 104 ? 10.575 1.165 -5.802 1.00 93.81 104 PRO A CA 1
ATOM 768 C C . PRO A 1 104 ? 11.897 0.397 -5.654 1.00 93.81 104 PRO A C 1
ATOM 770 O O . PRO A 1 104 ? 12.931 0.897 -6.088 1.00 93.81 104 PRO A O 1
ATOM 773 N N . HIS A 1 105 ? 11.886 -0.819 -5.096 1.00 96.06 105 HIS A N 1
ATOM 774 C CA . HIS A 1 105 ? 13.086 -1.658 -5.008 1.00 96.06 105 HIS A CA 1
ATOM 775 C C . HIS A 1 105 ? 13.509 -2.161 -6.393 1.00 96.06 105 HIS A C 1
ATOM 777 O O . HIS A 1 105 ? 14.684 -2.083 -6.737 1.00 96.06 105 HIS A O 1
ATOM 783 N N . LEU A 1 106 ? 12.547 -2.563 -7.232 1.00 97.19 106 LEU A N 1
ATOM 784 C CA . LEU A 1 106 ? 12.809 -2.929 -8.627 1.00 97.19 106 LEU A CA 1
ATOM 785 C C . LEU A 1 106 ? 13.329 -1.739 -9.442 1.00 97.19 106 LEU A C 1
ATOM 787 O O . LEU A 1 106 ? 14.273 -1.895 -10.208 1.00 97.19 106 LEU A O 1
ATOM 791 N N . ALA A 1 107 ? 12.769 -0.542 -9.246 1.00 97.56 107 ALA A N 1
ATOM 792 C CA . ALA A 1 107 ? 13.264 0.675 -9.891 1.00 97.56 107 ALA A CA 1
ATOM 793 C C . ALA A 1 107 ? 14.735 0.944 -9.540 1.00 97.56 107 ALA A C 1
ATOM 795 O O . ALA A 1 107 ? 15.546 1.218 -10.420 1.00 97.56 107 ALA A O 1
ATOM 796 N N . ARG A 1 108 ? 15.099 0.823 -8.256 1.00 97.69 108 ARG A N 1
ATOM 797 C CA . ARG A 1 108 ? 16.489 0.975 -7.799 1.00 97.69 108 ARG A CA 1
ATOM 798 C C . ARG A 1 108 ? 17.399 -0.095 -8.395 1.00 97.69 108 ARG A C 1
ATOM 800 O O . ARG A 1 108 ? 18.475 0.248 -8.872 1.00 97.69 108 ARG A O 1
ATOM 807 N N . ALA A 1 109 ? 16.959 -1.352 -8.420 1.00 98.06 109 ALA A N 1
ATOM 808 C CA . ALA A 1 109 ? 17.704 -2.436 -9.052 1.00 98.06 109 ALA A CA 1
ATOM 809 C C . ALA A 1 109 ? 17.946 -2.152 -10.544 1.00 98.06 109 ALA A C 1
ATOM 811 O O . ALA A 1 109 ? 19.073 -2.257 -11.014 1.00 98.06 109 ALA A O 1
ATOM 812 N N . LEU A 1 110 ? 16.932 -1.685 -11.280 1.00 98.12 110 LEU A N 1
ATOM 813 C CA . LEU A 1 110 ? 17.067 -1.295 -12.688 1.00 98.12 110 LEU A CA 1
ATOM 814 C C . LEU A 1 110 ? 18.087 -0.169 -12.898 1.00 98.12 110 LEU A C 1
ATOM 816 O O . LEU A 1 110 ? 18.854 -0.225 -13.858 1.00 98.12 110 LEU A O 1
ATOM 820 N N . VAL A 1 111 ? 18.139 0.812 -11.994 1.00 98.12 111 VAL A N 1
ATOM 821 C CA . VAL A 1 111 ? 19.155 1.876 -12.029 1.00 98.12 111 VAL A CA 1
ATOM 822 C C . VAL A 1 111 ? 20.553 1.315 -11.775 1.00 98.12 111 VAL A C 1
ATOM 824 O O . VAL A 1 111 ? 21.469 1.577 -12.549 1.00 98.12 111 VAL A O 1
ATOM 827 N N . VAL A 1 112 ? 20.722 0.491 -10.737 1.00 97.56 112 VAL A N 1
ATOM 828 C CA . VAL A 1 112 ? 22.014 -0.136 -10.397 1.00 97.56 112 VAL A CA 1
ATOM 829 C C . VAL A 1 112 ? 22.533 -1.012 -11.540 1.00 97.56 112 VAL A C 1
ATOM 831 O O . VAL A 1 112 ? 23.728 -1.018 -11.825 1.00 97.56 112 VAL A O 1
ATOM 834 N N . LYS A 1 113 ? 21.638 -1.719 -12.235 1.00 97.50 113 LYS A N 1
ATOM 835 C CA . LYS A 1 113 ? 21.967 -2.569 -13.388 1.00 97.50 113 LYS A CA 1
ATOM 836 C C . LYS A 1 113 ? 22.148 -1.788 -14.695 1.00 97.50 113 LYS A C 1
ATOM 838 O O . LYS A 1 113 ? 22.460 -2.399 -15.712 1.00 97.50 113 LYS A O 1
ATOM 843 N N . GLY A 1 114 ? 21.973 -0.465 -14.677 1.00 97.12 114 GLY A N 1
ATOM 844 C CA . GLY A 1 114 ? 22.168 0.411 -15.834 1.00 97.12 114 GLY A CA 1
ATOM 845 C C . GLY A 1 114 ? 21.033 0.386 -16.863 1.00 97.12 114 GLY A C 1
ATOM 846 O O . GLY A 1 114 ? 21.210 0.894 -17.967 1.00 97.12 114 GLY A O 1
ATOM 847 N N . HIS A 1 115 ? 19.870 -0.181 -16.523 1.00 97.38 115 HIS A N 1
ATOM 848 C CA . HIS A 1 115 ? 18.691 -0.239 -17.403 1.00 97.38 115 HIS A CA 1
ATOM 849 C C . HIS A 1 115 ? 17.809 1.014 -17.320 1.00 97.38 115 HIS A C 1
ATOM 851 O O . HIS A 1 115 ? 16.951 1.215 -18.177 1.00 97.38 115 HIS A O 1
ATOM 857 N N . ALA A 1 116 ? 18.012 1.852 -16.301 1.00 97.44 116 ALA A N 1
ATOM 858 C CA . ALA A 1 116 ? 17.352 3.143 -16.136 1.00 97.44 116 ALA A CA 1
ATOM 859 C C . ALA A 1 116 ? 18.337 4.187 -15.594 1.00 97.44 116 ALA A C 1
ATOM 861 O O . ALA A 1 116 ? 19.246 3.871 -14.829 1.00 97.44 116 ALA A O 1
ATOM 862 N N . SER A 1 117 ? 18.142 5.447 -15.967 1.00 97.38 117 SER A N 1
ATOM 863 C CA . SER A 1 117 ? 18.971 6.578 -15.523 1.00 97.38 117 SER A CA 1
ATOM 864 C C . SER A 1 117 ? 18.585 7.110 -14.141 1.00 97.38 117 SER A C 1
ATOM 866 O O . SER A 1 117 ? 19.390 7.742 -13.460 1.00 97.38 117 SER A O 1
ATOM 868 N N . SER A 1 118 ? 17.347 6.860 -13.715 1.00 98.00 118 SER A N 1
ATOM 869 C CA . SER A 1 118 ? 16.824 7.237 -12.407 1.00 98.00 118 SER A CA 1
ATOM 870 C C . SER A 1 118 ? 15.630 6.360 -12.027 1.00 98.00 118 SER A C 1
ATOM 872 O O . SER A 1 118 ? 15.075 5.648 -12.863 1.00 98.00 118 SER A O 1
ATOM 874 N N . VAL A 1 119 ? 15.201 6.427 -10.761 1.00 96.88 119 VAL A N 1
ATOM 875 C CA . VAL A 1 119 ? 13.977 5.742 -10.307 1.00 96.88 119 VAL A CA 1
ATOM 876 C C . VAL A 1 119 ? 12.764 6.216 -11.111 1.00 96.88 119 VAL A C 1
ATOM 878 O O . VAL A 1 119 ? 11.949 5.390 -11.504 1.00 96.88 119 VAL A O 1
ATOM 881 N N . VAL A 1 120 ? 12.675 7.518 -11.397 1.00 97.00 120 VAL A N 1
ATOM 882 C CA . VAL A 1 120 ? 11.592 8.106 -12.202 1.00 97.00 120 VAL A CA 1
ATOM 883 C C . VAL A 1 120 ? 11.603 7.532 -13.621 1.00 97.00 120 VAL A C 1
ATOM 885 O O . VAL A 1 120 ? 10.599 6.991 -14.062 1.00 97.00 120 VAL A O 1
ATOM 888 N N . ASP A 1 121 ? 12.766 7.516 -14.278 1.00 97.56 121 ASP A N 1
ATOM 889 C CA . ASP A 1 121 ? 12.939 6.943 -15.625 1.00 97.56 121 ASP A CA 1
ATOM 890 C C . ASP A 1 121 ? 12.552 5.452 -15.688 1.00 97.56 121 ASP A C 1
ATOM 892 O O . ASP A 1 121 ? 11.965 4.999 -16.670 1.00 97.56 121 ASP A O 1
ATOM 896 N N . ALA A 1 122 ? 12.806 4.686 -14.621 1.00 97.12 122 ALA A N 1
ATOM 897 C CA . ALA A 1 122 ? 12.358 3.297 -14.537 1.00 97.12 122 ALA A CA 1
ATOM 898 C C . ALA A 1 122 ? 10.821 3.184 -14.516 1.00 97.12 122 ALA A C 1
ATOM 900 O O . ALA A 1 122 ? 10.257 2.332 -15.211 1.00 97.12 122 ALA A O 1
ATOM 901 N N . PHE A 1 123 ? 10.135 4.029 -13.740 1.00 96.38 123 PHE A N 1
ATOM 902 C CA . PHE A 1 123 ? 8.670 4.063 -13.715 1.00 96.38 123 PHE A CA 1
ATOM 903 C C . PHE A 1 123 ? 8.096 4.513 -15.061 1.00 96.38 123 PHE A C 1
ATOM 905 O O . PHE A 1 123 ? 7.236 3.822 -15.596 1.00 96.38 123 PHE A O 1
ATOM 912 N N . ASP A 1 124 ? 8.635 5.576 -15.647 1.00 95.19 124 ASP A N 1
ATOM 913 C CA . ASP A 1 124 ? 8.105 6.195 -16.869 1.00 95.19 124 ASP A CA 1
ATOM 914 C C . ASP A 1 124 ? 8.249 5.332 -18.132 1.00 95.19 124 ASP A C 1
ATOM 916 O O . ASP A 1 124 ? 7.690 5.662 -19.178 1.00 95.19 124 ASP A O 1
ATOM 920 N N . ARG A 1 125 ? 9.061 4.268 -18.089 1.00 94.94 125 ARG A N 1
ATOM 921 C CA . ARG A 1 125 ? 9.404 3.490 -19.292 1.00 94.94 125 ARG A CA 1
ATOM 922 C C . ARG A 1 125 ? 9.268 1.991 -19.154 1.00 94.94 125 ARG A C 1
ATOM 924 O O . ARG A 1 125 ? 9.053 1.317 -20.161 1.00 94.94 125 ARG A O 1
ATOM 931 N N . LEU A 1 126 ? 9.471 1.457 -17.954 1.00 95.31 126 LEU A N 1
ATOM 932 C CA . LEU A 1 126 ? 9.653 0.020 -17.769 1.00 95.31 126 LEU A CA 1
ATOM 933 C C . LEU A 1 126 ? 8.566 -0.577 -16.886 1.00 95.31 126 LEU A C 1
ATOM 935 O O . LEU A 1 126 ? 7.957 -1.575 -17.267 1.00 95.31 126 LEU A O 1
ATOM 939 N N . ILE A 1 127 ? 8.335 0.009 -15.710 1.00 95.81 127 ILE A N 1
ATOM 940 C CA . ILE A 1 127 ? 7.588 -0.660 -14.631 1.00 95.81 127 ILE A CA 1
ATOM 941 C C . ILE A 1 127 ? 6.369 0.113 -14.115 1.00 95.81 127 ILE A C 1
ATOM 943 O O . ILE A 1 127 ? 5.678 -0.381 -13.214 1.00 95.81 127 ILE A O 1
ATOM 947 N N . GLY A 1 128 ? 6.131 1.320 -14.634 1.00 91.38 128 GLY A N 1
ATOM 948 C CA . GLY A 1 128 ? 4.958 2.127 -14.316 1.00 91.38 128 GLY A CA 1
ATOM 949 C C . GLY A 1 128 ? 3.673 1.544 -14.886 1.00 91.38 128 GLY A C 1
ATOM 950 O O . GLY A 1 128 ? 3.686 0.604 -15.685 1.00 91.38 128 GLY A O 1
ATOM 951 N N . ASP A 1 129 ? 2.552 2.105 -14.455 1.00 86.38 129 ASP A N 1
ATOM 952 C CA . ASP A 1 129 ? 1.239 1.647 -14.892 1.00 86.38 129 ASP A CA 1
ATOM 953 C C . ASP A 1 129 ? 1.118 1.790 -16.420 1.00 86.38 129 ASP A C 1
ATOM 955 O O . ASP A 1 129 ? 1.572 2.765 -17.014 1.00 86.38 129 ASP A O 1
ATOM 959 N N . GLY A 1 130 ? 0.556 0.773 -17.075 1.00 83.50 130 GLY A N 1
ATOM 960 C CA . GLY A 1 130 ? 0.463 0.719 -18.539 1.00 83.50 130 GLY A CA 1
ATOM 961 C C . GLY A 1 130 ? 1.724 0.226 -19.262 1.00 83.50 130 GLY A C 1
ATOM 962 O O . GLY A 1 130 ? 1.648 -0.047 -20.461 1.00 83.50 130 GLY A O 1
ATOM 963 N N . HIS A 1 131 ? 2.854 0.028 -18.571 1.00 91.50 131 HIS A N 1
ATOM 964 C CA . HIS A 1 131 ? 4.045 -0.560 -19.189 1.00 91.50 131 HIS A CA 1
ATOM 965 C C . HIS A 1 131 ? 4.006 -2.096 -19.229 1.00 91.50 131 HIS A C 1
ATOM 967 O O . HIS A 1 131 ? 3.411 -2.732 -18.357 1.00 91.50 131 HIS A O 1
ATOM 973 N N . PRO A 1 132 ? 4.690 -2.741 -20.196 1.00 86.44 132 PRO A N 1
ATOM 974 C CA . PRO A 1 132 ? 4.609 -4.191 -20.387 1.00 86.44 132 PRO A CA 1
ATOM 975 C C . PRO A 1 132 ? 5.039 -5.024 -19.174 1.00 86.44 132 PRO A C 1
ATOM 977 O O . PRO A 1 132 ? 4.503 -6.113 -18.954 1.00 86.44 132 PRO A O 1
ATOM 980 N N . ALA A 1 133 ? 5.988 -4.529 -18.368 1.00 93.31 133 ALA A N 1
ATOM 981 C CA . ALA A 1 133 ? 6.429 -5.233 -17.167 1.00 93.31 133 ALA A CA 1
ATOM 982 C C . ALA A 1 133 ? 5.523 -5.016 -15.949 1.00 93.31 133 ALA A C 1
ATOM 984 O O . ALA A 1 133 ? 5.720 -5.679 -14.934 1.00 93.31 133 ALA A O 1
ATOM 985 N N . TYR A 1 134 ? 4.522 -4.138 -16.029 1.00 92.06 134 TYR A N 1
ATOM 986 C CA . TYR A 1 134 ? 3.597 -3.903 -14.931 1.00 92.06 134 TYR A CA 1
ATOM 987 C C . TYR A 1 134 ? 2.669 -5.099 -14.702 1.00 92.06 134 TYR A C 1
ATOM 989 O O . TYR A 1 134 ? 2.012 -5.607 -15.615 1.00 92.06 134 TYR A O 1
ATOM 997 N N . VAL A 1 135 ? 2.599 -5.532 -13.447 1.00 88.06 135 VAL A N 1
ATOM 998 C CA . VAL A 1 135 ? 1.663 -6.550 -12.965 1.00 88.06 135 VAL A CA 1
ATOM 999 C C . VAL A 1 135 ? 0.771 -5.872 -11.923 1.00 88.06 135 VAL A C 1
ATOM 1001 O O . VAL A 1 135 ? 1.312 -5.289 -10.984 1.00 88.06 135 VAL A O 1
ATOM 1004 N N . PRO A 1 136 ? -0.561 -5.885 -12.047 1.00 81.00 136 PRO A N 1
ATOM 1005 C CA . PRO A 1 136 ? -1.435 -5.328 -11.017 1.00 81.00 136 PRO A CA 1
ATOM 1006 C C . PRO A 1 136 ? -1.334 -6.139 -9.718 1.00 81.00 136 PRO A C 1
ATOM 1008 O O . PRO A 1 136 ? -1.047 -7.332 -9.742 1.00 81.00 136 PRO A O 1
ATOM 1011 N N . THR A 1 137 ? -1.533 -5.484 -8.573 1.00 74.00 137 THR A N 1
ATOM 1012 C CA . THR A 1 137 ? -1.322 -6.099 -7.249 1.00 74.00 137 THR A CA 1
ATOM 1013 C C . THR A 1 137 ? -2.408 -7.103 -6.855 1.00 74.00 137 THR A C 1
ATOM 1015 O O . THR A 1 137 ? -2.166 -7.916 -5.972 1.00 74.00 137 THR A O 1
ATOM 1018 N N . GLY A 1 138 ? -3.557 -7.112 -7.545 1.00 70.50 138 GLY A N 1
ATOM 1019 C CA . GLY A 1 138 ? -4.673 -8.004 -7.210 1.00 70.50 138 GLY A CA 1
ATOM 1020 C C . GLY A 1 138 ? -5.217 -7.705 -5.814 1.00 70.50 138 GLY A C 1
ATOM 1021 O O . GLY A 1 138 ? -5.294 -8.599 -4.981 1.00 70.50 138 GLY A O 1
ATOM 1022 N N . LEU A 1 139 ? -5.492 -6.426 -5.546 1.00 79.56 139 LEU A N 1
ATOM 1023 C CA . LEU A 1 139 ? -5.955 -5.957 -4.242 1.00 79.56 139 LEU A CA 1
ATOM 1024 C C . LEU A 1 139 ? -7.402 -6.396 -3.980 1.00 79.56 139 LEU A C 1
ATOM 1026 O O . LEU A 1 139 ? -8.164 -6.630 -4.919 1.00 79.56 139 LEU A O 1
ATOM 1030 N N . ALA A 1 140 ? -7.768 -6.457 -2.698 1.00 87.44 140 ALA A N 1
ATOM 1031 C CA . ALA A 1 140 ? -9.145 -6.676 -2.259 1.00 87.44 140 ALA A CA 1
ATOM 1032 C C . ALA A 1 140 ? -10.084 -5.592 -2.817 1.00 87.44 140 ALA A C 1
ATOM 1034 O O . ALA A 1 140 ? -9.634 -4.501 -3.180 1.00 87.44 140 ALA A O 1
ATOM 1035 N N . THR A 1 141 ? -11.392 -5.833 -2.855 1.00 93.69 141 THR A N 1
ATOM 1036 C CA . THR A 1 141 ? -12.354 -4.738 -3.050 1.00 93.69 141 THR A CA 1
ATOM 1037 C C . THR A 1 141 ? -12.473 -3.893 -1.773 1.00 93.69 141 THR A C 1
ATOM 1039 O O . THR A 1 141 ? -12.135 -4.364 -0.682 1.00 93.69 141 THR A O 1
ATOM 1042 N N . PRO A 1 142 ? -12.947 -2.636 -1.853 1.00 95.56 142 PRO A N 1
ATOM 1043 C CA . PRO A 1 142 ? -13.205 -1.829 -0.663 1.00 95.56 142 PRO A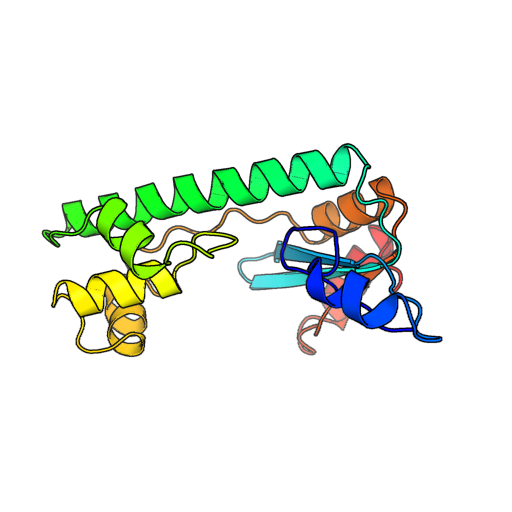 CA 1
ATOM 1044 C C . PRO A 1 142 ? -14.158 -2.515 0.324 1.00 95.56 142 PRO A C 1
ATOM 1046 O O . PRO A 1 142 ? -13.964 -2.428 1.531 1.00 95.56 142 PRO A O 1
ATOM 1049 N N . GLU A 1 143 ? -15.165 -3.233 -0.171 1.00 97.00 143 GLU A N 1
ATOM 1050 C CA . GLU A 1 143 ? -16.110 -3.998 0.642 1.00 97.00 143 GLU A CA 1
ATOM 1051 C C . GLU A 1 143 ? -15.435 -5.179 1.349 1.00 97.00 143 GLU A C 1
ATOM 1053 O O . GLU A 1 143 ? -15.677 -5.393 2.535 1.00 97.00 143 GLU A O 1
ATOM 1058 N N . GLU A 1 144 ? -14.550 -5.906 0.661 1.00 95.25 144 GLU A N 1
ATOM 1059 C CA . GLU A 1 144 ? -13.733 -6.963 1.270 1.00 95.25 144 GLU A CA 1
ATOM 1060 C C . GLU A 1 144 ? -12.791 -6.393 2.341 1.00 95.25 144 GLU A C 1
ATOM 1062 O O . GLU A 1 144 ? -12.658 -6.973 3.417 1.00 95.25 144 GLU A O 1
ATOM 1067 N N . ALA A 1 145 ? -12.185 -5.228 2.092 1.00 95.31 145 ALA A N 1
ATOM 1068 C CA . ALA A 1 145 ? -11.341 -4.535 3.064 1.00 95.31 145 ALA A CA 1
ATOM 1069 C C . ALA A 1 145 ? -12.134 -4.086 4.307 1.00 95.31 145 ALA A C 1
ATOM 1071 O O . ALA A 1 145 ? -11.672 -4.254 5.437 1.00 95.31 145 ALA A O 1
ATOM 1072 N N . ILE A 1 146 ? -13.346 -3.556 4.117 1.00 97.94 146 ILE A N 1
ATOM 1073 C CA . ILE A 1 146 ? -14.269 -3.211 5.208 1.00 97.94 146 ILE A CA 1
ATOM 1074 C C . ILE A 1 146 ? -14.638 -4.468 6.006 1.00 97.94 146 ILE A C 1
ATOM 1076 O O . ILE A 1 146 ? -14.552 -4.453 7.234 1.00 97.94 146 ILE A O 1
ATOM 1080 N N . GLY A 1 147 ? -15.003 -5.556 5.321 1.00 97.31 147 GLY A N 1
ATOM 1081 C CA . GLY A 1 147 ? -15.337 -6.841 5.936 1.00 97.31 147 GLY A CA 1
ATOM 1082 C C . GLY A 1 147 ? -14.194 -7.392 6.785 1.00 97.31 147 GLY A C 1
ATOM 1083 O O . GLY A 1 147 ? -14.399 -7.686 7.959 1.00 97.31 147 GLY A O 1
ATOM 1084 N N . LEU A 1 148 ? -12.976 -7.412 6.239 1.00 95.75 148 LEU A N 1
ATOM 1085 C CA . LEU A 1 148 ? -11.758 -7.820 6.943 1.00 95.75 148 LEU A CA 1
ATOM 1086 C C . LEU A 1 148 ? -11.566 -7.056 8.262 1.00 95.75 148 LEU A C 1
ATOM 1088 O O . LEU A 1 148 ? -11.270 -7.651 9.298 1.00 95.75 148 LEU A O 1
ATOM 1092 N N . ILE A 1 149 ? -11.731 -5.730 8.236 1.00 96.69 149 ILE A N 1
ATOM 1093 C CA . ILE A 1 149 ? -11.562 -4.886 9.426 1.00 96.69 149 ILE A CA 1
ATOM 1094 C C . ILE A 1 149 ? -12.645 -5.185 10.467 1.00 96.69 149 ILE A C 1
ATOM 1096 O O . ILE A 1 149 ? -12.343 -5.239 11.659 1.00 96.69 149 ILE A O 1
ATOM 1100 N N . LEU A 1 150 ? -13.891 -5.388 10.033 1.00 97.69 150 LEU A N 1
ATOM 1101 C CA . LEU A 1 150 ? -15.004 -5.727 10.922 1.00 97.69 150 LEU A CA 1
ATOM 1102 C C . LEU A 1 150 ? -14.826 -7.115 11.552 1.00 97.69 150 LEU A C 1
ATOM 1104 O O . LEU A 1 150 ? -15.051 -7.268 12.751 1.00 97.69 150 LEU A O 1
ATOM 1108 N N . GLU A 1 151 ? -14.380 -8.107 10.779 1.00 96.75 151 GLU A N 1
ATOM 1109 C CA . GLU A 1 151 ? -14.046 -9.453 11.267 1.00 96.75 151 GLU A CA 1
ATOM 1110 C C . GLU A 1 151 ? -12.916 -9.422 12.302 1.00 96.75 151 GLU A C 1
ATOM 1112 O O . GLU A 1 151 ? -12.939 -10.173 13.276 1.00 96.75 151 GLU A O 1
ATOM 1117 N N . ALA A 1 152 ? -11.967 -8.499 12.141 1.00 95.19 152 ALA A N 1
ATOM 1118 C CA . ALA A 1 152 ? -10.905 -8.234 13.105 1.00 95.19 152 ALA A CA 1
ATOM 1119 C C . ALA A 1 152 ? -11.364 -7.428 14.340 1.00 95.19 152 ALA A C 1
ATOM 1121 O O . ALA A 1 152 ? -10.529 -7.034 15.154 1.00 95.19 152 ALA A O 1
ATOM 1122 N N . GLY A 1 153 ? -12.663 -7.131 14.477 1.00 95.50 153 GLY A N 1
ATOM 1123 C CA . GLY A 1 153 ? -13.227 -6.345 15.580 1.00 95.50 153 GLY A CA 1
ATOM 1124 C C . GLY A 1 153 ? -12.943 -4.840 15.506 1.00 95.50 153 GLY A C 1
ATOM 1125 O O . GLY A 1 153 ? -13.196 -4.119 16.472 1.00 95.50 153 GLY A O 1
ATOM 1126 N N . GLY A 1 154 ? -12.413 -4.360 14.380 1.00 95.62 154 GLY A N 1
ATOM 1127 C CA . GLY A 1 154 ? -12.022 -2.972 14.187 1.00 95.62 154 GLY A CA 1
ATOM 1128 C C . GLY A 1 154 ? -13.124 -2.069 13.633 1.00 95.62 154 GLY A C 1
ATOM 1129 O O . GLY A 1 154 ? -14.247 -2.472 13.334 1.00 95.62 154 GLY A O 1
ATOM 1130 N N . THR A 1 155 ? -12.769 -0.796 13.474 1.00 97.75 155 THR A N 1
ATOM 1131 C CA . THR A 1 155 ? -13.611 0.259 12.902 1.00 97.75 155 THR A CA 1
ATOM 1132 C C . THR A 1 155 ? -13.061 0.679 11.535 1.00 97.75 155 THR A C 1
ATOM 1134 O O . THR A 1 155 ? -11.985 1.282 11.502 1.00 97.75 155 THR A O 1
ATOM 1137 N N . PRO A 1 156 ? -13.767 0.379 10.428 1.00 97.88 156 PRO A N 1
ATOM 1138 C CA . PRO A 1 156 ? -13.349 0.747 9.077 1.00 97.88 156 PRO A CA 1
ATOM 1139 C C . PRO A 1 156 ? -13.666 2.214 8.756 1.00 97.88 156 PRO A C 1
ATOM 1141 O O . PRO A 1 156 ? -14.793 2.674 8.963 1.00 97.88 156 PRO A O 1
ATOM 1144 N N . VAL A 1 157 ? -12.681 2.925 8.212 1.00 97.81 157 VAL A N 1
ATOM 1145 C CA . VAL A 1 157 ? -12.727 4.347 7.848 1.00 97.81 157 VAL A CA 1
ATOM 1146 C C . VAL A 1 157 ? -12.127 4.544 6.456 1.00 97.81 157 VAL A C 1
ATOM 1148 O O . VAL A 1 157 ? -11.057 4.013 6.167 1.00 97.81 157 VAL A O 1
ATOM 1151 N N . TRP A 1 158 ? -12.776 5.311 5.582 1.00 97.12 158 TRP A N 1
ATOM 1152 C CA . TRP A 1 158 ? -12.277 5.538 4.225 1.00 97.12 158 TRP A CA 1
ATOM 1153 C C . TRP A 1 158 ? -11.152 6.579 4.249 1.00 97.12 158 TRP A C 1
ATOM 1155 O O . TRP A 1 158 ? -11.371 7.762 4.515 1.00 97.12 158 TRP A O 1
ATOM 1165 N N . ALA A 1 159 ? -9.926 6.145 3.953 1.00 94.75 159 ALA A N 1
ATOM 1166 C CA . ALA A 1 159 ? -8.777 7.030 3.865 1.00 94.75 159 ALA A CA 1
ATOM 1167 C C . ALA A 1 159 ? -8.848 7.889 2.597 1.00 94.75 159 ALA A C 1
ATOM 1169 O O . ALA A 1 159 ? -9.095 7.378 1.501 1.00 94.75 159 ALA A O 1
ATOM 1170 N N . HIS A 1 160 ? -8.599 9.194 2.765 1.00 92.75 160 HIS A N 1
ATOM 1171 C CA . HIS A 1 160 ? -8.388 10.170 1.687 1.00 92.75 160 HIS A CA 1
ATOM 1172 C C . HIS A 1 160 ? -9.281 9.936 0.441 1.00 92.75 160 HIS A C 1
ATOM 1174 O O . HIS A 1 160 ? -8.766 9.725 -0.664 1.00 92.75 160 HIS A O 1
ATOM 1180 N N . PRO A 1 161 ? -10.623 9.948 0.597 1.00 91.19 161 PRO A N 1
ATOM 1181 C CA . PRO A 1 161 ? -11.542 9.647 -0.491 1.00 91.19 161 PRO A CA 1
ATOM 1182 C C . PRO A 1 161 ? -11.418 10.678 -1.619 1.00 91.19 161 PRO A C 1
ATOM 1184 O O . PRO A 1 161 ? -11.490 11.886 -1.363 1.00 91.19 161 PRO A O 1
ATOM 1187 N N . PRO A 1 162 ? -11.302 10.253 -2.890 1.00 90.88 162 PRO A N 1
ATOM 1188 C CA . PRO A 1 162 ? -11.334 11.194 -3.995 1.00 90.88 162 PRO A CA 1
ATOM 1189 C C . PRO A 1 162 ? -12.724 11.838 -4.086 1.00 90.88 162 PRO A C 1
ATOM 1191 O O . PRO A 1 162 ? -13.733 11.161 -4.299 1.00 90.88 162 PRO A O 1
ATOM 1194 N N . MET A 1 163 ? -12.782 13.167 -3.972 1.00 91.19 163 MET A N 1
ATOM 1195 C CA . MET A 1 163 ? -14.049 13.912 -3.883 1.00 91.19 163 MET A CA 1
ATOM 1196 C C . MET A 1 163 ? -15.013 13.648 -5.049 1.00 91.19 163 MET A C 1
ATOM 1198 O O . MET A 1 163 ? -16.225 13.700 -4.870 1.00 91.19 163 MET A O 1
ATOM 1202 N N . HIS A 1 164 ? -14.487 13.337 -6.236 1.00 92.06 164 HIS A N 1
ATOM 1203 C CA . HIS A 1 164 ? -15.286 13.095 -7.437 1.00 92.06 164 HIS A CA 1
ATOM 1204 C C . HIS A 1 164 ? -16.053 11.758 -7.422 1.00 92.06 164 HIS A C 1
ATOM 1206 O O . HIS A 1 164 ? -17.031 11.625 -8.154 1.00 92.06 164 HIS A O 1
ATOM 1212 N N . VAL A 1 165 ? -15.651 10.779 -6.599 1.00 92.56 165 VAL A N 1
ATOM 1213 C CA . VAL A 1 165 ? -16.374 9.499 -6.443 1.00 92.56 165 VAL A CA 1
ATOM 1214 C C . VAL A 1 165 ? -17.088 9.357 -5.106 1.00 92.56 165 VAL A C 1
ATOM 1216 O O . VAL A 1 165 ? -17.928 8.469 -4.980 1.00 92.56 165 VAL A O 1
ATOM 1219 N N . LEU A 1 166 ? -16.790 10.222 -4.130 1.00 92.38 166 LEU A N 1
ATOM 1220 C CA . LEU A 1 166 ? -17.284 10.107 -2.758 1.00 92.38 166 LEU A CA 1
ATOM 1221 C C . LEU A 1 166 ? -18.804 9.908 -2.709 1.00 92.38 166 LEU A C 1
ATOM 1223 O O . LEU A 1 166 ? -19.270 8.884 -2.228 1.00 92.38 166 LEU A O 1
ATOM 1227 N N . THR A 1 167 ? -19.583 10.823 -3.288 1.00 94.56 167 THR A N 1
ATOM 1228 C CA . THR A 1 167 ? -21.055 10.750 -3.261 1.00 94.56 167 THR A CA 1
ATOM 1229 C C . THR A 1 167 ? -21.609 9.493 -3.935 1.00 94.56 167 THR A C 1
ATOM 1231 O O . THR A 1 167 ? -22.665 9.001 -3.545 1.00 94.56 167 THR A O 1
ATOM 1234 N N . ARG A 1 168 ? -20.908 8.966 -4.947 1.00 95.69 168 ARG A N 1
ATOM 1235 C CA . ARG A 1 168 ? -21.335 7.784 -5.704 1.00 95.69 168 ARG A CA 1
ATOM 1236 C C . ARG A 1 168 ? -21.084 6.491 -4.929 1.00 95.69 168 ARG A C 1
ATOM 1238 O O . ARG A 1 168 ? -21.954 5.630 -4.919 1.00 95.69 168 ARG A O 1
ATOM 1245 N N . LEU A 1 169 ? -19.910 6.354 -4.313 1.00 95.62 169 LEU A N 1
ATOM 1246 C CA . LEU A 1 169 ? -19.468 5.101 -3.687 1.00 95.62 169 LEU A CA 1
ATOM 1247 C C . LEU A 1 169 ? -19.786 5.023 -2.190 1.00 95.62 169 LEU A C 1
ATOM 1249 O O . LEU A 1 169 ? -19.961 3.927 -1.661 1.00 95.62 169 LEU A O 1
ATOM 1253 N N . LEU A 1 170 ? -19.914 6.164 -1.507 1.00 96.19 170 LEU A N 1
ATOM 1254 C CA . LEU A 1 170 ? -20.164 6.206 -0.066 1.00 96.19 170 LEU A CA 1
ATOM 1255 C C . LEU A 1 170 ? -21.394 5.386 0.368 1.00 96.19 170 LEU A C 1
ATOM 1257 O O . LEU A 1 170 ? -21.265 4.653 1.347 1.00 96.19 170 LEU A O 1
ATOM 1261 N N . PRO A 1 171 ? -22.555 5.419 -0.324 1.00 97.56 171 PRO A N 1
ATOM 1262 C CA . PRO A 1 171 ? -23.698 4.586 0.058 1.00 97.56 171 PRO A CA 1
ATOM 1263 C C . PRO A 1 171 ? -23.385 3.085 0.031 1.00 97.56 171 PRO A C 1
ATOM 1265 O O . PRO A 1 171 ? -23.806 2.357 0.929 1.00 97.56 171 PRO A O 1
ATOM 1268 N N . THR A 1 172 ? -22.614 2.632 -0.960 1.00 96.56 172 THR A N 1
ATOM 1269 C CA . THR A 1 172 ? -22.173 1.236 -1.077 1.00 96.56 172 THR A CA 1
ATOM 1270 C C . THR A 1 172 ? -21.279 0.855 0.096 1.00 96.56 172 THR A C 1
ATOM 1272 O O . THR A 1 172 ? -21.516 -0.158 0.749 1.00 96.56 172 THR A O 1
ATOM 1275 N N . PHE A 1 173 ? -20.296 1.696 0.424 1.00 96.94 173 PHE A N 1
ATOM 1276 C CA . PHE A 1 173 ? -19.359 1.404 1.509 1.00 96.94 173 PHE A CA 1
ATOM 1277 C C . PHE A 1 173 ? -20.037 1.467 2.883 1.00 96.94 173 PHE A C 1
ATOM 1279 O O . PHE A 1 173 ? -19.780 0.613 3.730 1.00 96.94 173 PHE A O 1
ATOM 1286 N N . ILE A 1 174 ? -20.975 2.399 3.096 1.00 97.69 174 ILE A N 1
ATOM 1287 C CA . ILE A 1 174 ? -21.842 2.408 4.288 1.00 97.69 174 ILE A CA 1
ATOM 1288 C C . ILE A 1 174 ? -22.632 1.096 4.379 1.00 97.69 174 ILE A C 1
ATOM 1290 O O . ILE A 1 174 ? -22.698 0.502 5.455 1.00 97.69 174 ILE A O 1
ATOM 1294 N N . GLY A 1 175 ? -23.189 0.619 3.261 1.00 97.81 175 GLY A N 1
ATOM 1295 C CA . GLY A 1 175 ? -23.890 -0.665 3.186 1.00 97.81 175 GLY A CA 1
ATOM 1296 C C . GLY A 1 175 ? -23.008 -1.866 3.544 1.00 97.81 175 GLY A C 1
ATOM 1297 O O . GLY A 1 175 ? -23.488 -2.799 4.183 1.00 97.81 175 GLY A O 1
ATOM 1298 N N . ALA A 1 176 ? -21.718 -1.812 3.207 1.00 97.38 176 ALA A N 1
ATOM 1299 C CA . ALA A 1 176 ? -20.721 -2.813 3.593 1.00 97.38 176 ALA A CA 1
ATOM 1300 C C . ALA A 1 176 ? -20.274 -2.704 5.066 1.00 97.38 176 ALA A C 1
ATOM 1302 O O . ALA A 1 176 ? -19.633 -3.614 5.582 1.00 97.38 176 ALA A O 1
ATOM 1303 N N . GLY A 1 177 ? -20.625 -1.617 5.760 1.00 97.94 177 GLY A N 1
ATOM 1304 C CA . GLY A 1 177 ? -20.337 -1.421 7.181 1.00 97.94 177 GLY A CA 1
ATOM 1305 C C . GLY A 1 177 ? -19.274 -0.368 7.498 1.00 97.94 177 GLY A C 1
ATOM 1306 O O . GLY A 1 177 ? -18.849 -0.301 8.653 1.00 97.94 177 GLY A O 1
ATOM 1307 N N . LEU A 1 178 ? -18.886 0.472 6.529 1.00 97.81 178 LEU A N 1
ATOM 1308 C CA . LEU A 1 178 ? -18.026 1.640 6.747 1.00 97.81 178 LEU A CA 1
ATOM 1309 C C . LEU A 1 178 ? -18.561 2.520 7.893 1.00 97.81 178 LEU A C 1
ATOM 1311 O O . LEU A 1 178 ? -19.772 2.733 8.009 1.00 97.81 178 LEU A O 1
ATOM 1315 N N . LYS A 1 179 ? -17.663 3.027 8.746 1.00 97.25 179 LYS A N 1
ATOM 1316 C CA . LYS A 1 179 ? -18.015 3.799 9.951 1.00 97.25 179 LYS A CA 1
ATOM 1317 C C . LYS A 1 179 ? -17.496 5.236 9.953 1.00 97.25 179 LYS A C 1
ATOM 1319 O O . LYS A 1 179 ? -17.930 6.006 10.809 1.00 97.25 179 LYS A O 1
ATOM 1324 N N . GLY A 1 180 ? -16.612 5.597 9.025 1.00 93.44 180 GLY A N 1
ATOM 1325 C CA . GLY A 1 180 ? -16.047 6.941 8.899 1.00 93.44 180 GLY A CA 1
ATOM 1326 C C . GLY A 1 180 ? -15.400 7.195 7.553 1.00 93.44 180 GLY A C 1
ATOM 1327 O O . GLY A 1 180 ? -15.170 6.217 6.807 1.00 93.44 180 GLY A O 1
#